Protein AF-X1FWS2-F1 (afdb_monomer_lite)

Radius of gyration: 17.82 Å; chains: 1; bounding box: 33×25×57 Å

Organism: NCBI:txid412755

Secondary structure (DSSP, 8-state):
----TTB----EEEEE-SS-EEEEEETTSEET--SSSEEEEETTEEEEEPPBS---HHHHHHHTTGGGT--HHHHHHHHHHHTTSS--SS---HHHHHHHHHHHHHHTTT-------SSS--

Foldseek 3Di:
DDDDAQWDDWDWDWDDDPFWIATDDTVVEDEPDLAPQYWYTDGHDIDGRTQGPDPDPQNVQVVCVHLVRDDVVVLVQLVCQCVVNHHDSDRRDPCNNVQSVVSVVVVVVPDRDFDPPPPDTD

Sequence (122 aa):
MYSLSGYADLNATINVGESAVTCVSVTGGSCGSITPPGVVASGFTVTGYLAEAGADIHSWLTEKGGKEDVDSAEFVELKMAYLGIVPLPFTATSSHVVGTKYYYFYSITGDHSWVDMGDGFI

pLDDT: mean 74.52, std 15.72, range [37.91, 97.19]

Structure (mmCIF, N/CA/C/O backbone):
data_AF-X1FWS2-F1
#
_entry.id   AF-X1FWS2-F1
#
loop_
_atom_site.group_PDB
_atom_site.id
_atom_site.type_symbol
_atom_site.label_atom_id
_atom_site.label_alt_id
_atom_site.label_comp_id
_atom_site.label_asym_id
_atom_site.label_entity_id
_atom_site.label_seq_id
_atom_site.pdbx_PDB_ins_code
_atom_site.Cartn_x
_atom_site.Cartn_y
_atom_site.Cartn_z
_atom_site.occupancy
_atom_site.B_iso_or_equiv
_atom_site.auth_seq_id
_atom_site.auth_comp_id
_atom_site.auth_asym_id
_atom_site.auth_atom_id
_atom_site.pdbx_PDB_model_num
ATOM 1 N N . MET A 1 1 ? 3.956 10.649 16.273 1.00 53.44 1 MET A N 1
ATOM 2 C CA . MET A 1 1 ? 4.095 10.279 14.852 1.00 53.44 1 MET A CA 1
ATOM 3 C C . MET A 1 1 ? 5.225 9.269 14.777 1.00 53.44 1 MET A C 1
ATOM 5 O O . MET A 1 1 ? 6.277 9.551 15.336 1.00 53.44 1 MET A O 1
ATOM 9 N N . TYR A 1 2 ? 4.969 8.077 14.243 1.00 53.03 2 TYR A N 1
ATOM 10 C CA . TYR A 1 2 ? 5.978 7.029 14.074 1.00 53.03 2 TYR A CA 1
ATOM 11 C C . TYR A 1 2 ? 6.258 6.915 12.580 1.00 53.03 2 TYR A C 1
ATOM 13 O O . TYR A 1 2 ? 5.311 6.750 11.817 1.00 53.03 2 TYR A O 1
ATOM 21 N N . SER A 1 3 ? 7.519 7.038 12.183 1.00 61.84 3 SER A N 1
ATOM 22 C CA . SER A 1 3 ? 7.964 6.854 10.805 1.00 61.84 3 SER A CA 1
ATOM 23 C C . SER A 1 3 ? 8.901 5.654 10.745 1.00 61.84 3 SER A C 1
ATOM 25 O O . SER A 1 3 ? 9.771 5.482 11.602 1.00 61.84 3 SER A O 1
ATOM 27 N N . LEU A 1 4 ? 8.699 4.803 9.742 1.00 69.06 4 LEU A N 1
ATOM 28 C CA . LEU A 1 4 ? 9.583 3.686 9.436 1.00 69.06 4 LEU A CA 1
ATOM 29 C C . LEU A 1 4 ? 10.347 4.043 8.162 1.00 69.06 4 LEU A C 1
ATOM 31 O O . LEU A 1 4 ? 9.740 4.376 7.149 1.00 69.06 4 LEU A O 1
ATOM 35 N N . SER A 1 5 ? 11.678 4.014 8.221 1.00 72.62 5 SER A N 1
ATOM 36 C CA . SER A 1 5 ? 12.515 4.327 7.058 1.00 72.62 5 SER A CA 1
ATOM 37 C C . SER A 1 5 ? 12.156 3.420 5.880 1.00 72.62 5 SER A C 1
ATOM 39 O O . SER A 1 5 ? 12.028 2.213 6.066 1.00 72.62 5 SER A O 1
ATOM 41 N N . GLY A 1 6 ? 12.017 4.001 4.686 1.00 67.00 6 GLY A N 1
ATOM 42 C CA . GLY A 1 6 ? 11.586 3.278 3.486 1.00 67.00 6 GLY A CA 1
ATOM 43 C C . GLY A 1 6 ? 10.072 3.095 3.359 1.00 67.00 6 GLY A C 1
ATOM 44 O O . GLY A 1 6 ? 9.640 2.477 2.398 1.00 67.00 6 GLY A O 1
ATOM 45 N N . TYR A 1 7 ? 9.255 3.649 4.265 1.00 76.69 7 TYR A N 1
ATOM 46 C CA . TYR A 1 7 ? 7.790 3.577 4.207 1.00 76.69 7 TYR A CA 1
ATOM 47 C C . TYR A 1 7 ? 7.127 4.952 4.251 1.00 76.69 7 TYR A C 1
ATOM 49 O O . TYR A 1 7 ? 7.591 5.863 4.938 1.00 76.69 7 TYR A O 1
ATOM 57 N N . ALA A 1 8 ? 6.043 5.103 3.489 1.00 78.31 8 ALA A N 1
ATOM 58 C CA . ALA A 1 8 ? 5.217 6.297 3.469 1.00 78.31 8 ALA A CA 1
ATOM 59 C C . ALA A 1 8 ? 4.409 6.399 4.766 1.00 78.31 8 ALA A C 1
ATOM 61 O O . ALA A 1 8 ? 4.015 5.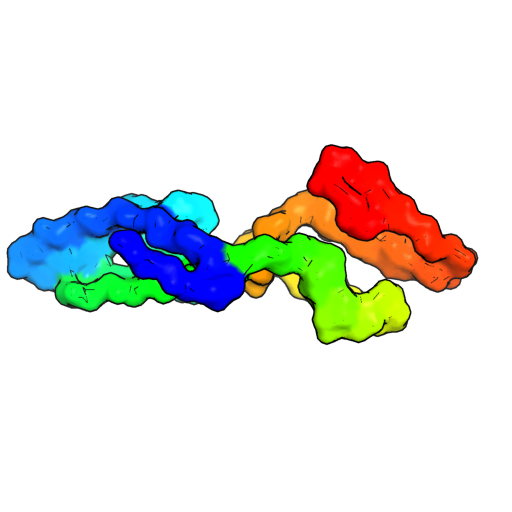391 5.359 1.00 78.31 8 ALA A O 1
ATOM 62 N N . ASP A 1 9 ? 4.122 7.630 5.185 1.00 84.38 9 ASP A N 1
ATOM 63 C CA . ASP A 1 9 ? 3.310 7.865 6.372 1.00 84.38 9 ASP A CA 1
ATOM 64 C C . ASP A 1 9 ? 1.889 7.318 6.177 1.00 84.38 9 ASP A C 1
ATOM 66 O O . ASP A 1 9 ? 1.172 7.681 5.241 1.00 84.38 9 ASP A O 1
ATOM 70 N N . LEU A 1 10 ? 1.452 6.473 7.111 1.00 86.25 10 LEU A N 1
ATOM 71 C CA . LEU A 1 10 ? 0.081 5.981 7.163 1.00 86.25 10 LEU A CA 1
ATOM 72 C C . LEU A 1 10 ? -0.767 6.900 8.044 1.00 86.25 10 LEU A C 1
ATOM 74 O O . LEU A 1 10 ? -0.703 6.847 9.273 1.00 86.25 10 LEU A O 1
ATOM 78 N N . ASN A 1 11 ? -1.604 7.714 7.405 1.00 89.94 11 ASN A N 1
ATOM 79 C CA . ASN A 1 11 ? -2.542 8.594 8.094 1.00 89.94 11 ASN A CA 1
ATOM 80 C C . ASN A 1 11 ? -3.937 7.966 8.132 1.00 89.94 11 ASN A C 1
ATOM 82 O O . ASN A 1 11 ? -4.559 7.754 7.092 1.00 89.94 11 ASN A O 1
ATOM 86 N N . ALA A 1 12 ? -4.443 7.697 9.336 1.00 93.62 12 ALA A N 1
ATOM 87 C CA . ALA A 1 12 ? -5.767 7.126 9.549 1.00 93.62 12 ALA A CA 1
ATOM 88 C C . ALA A 1 12 ? -6.514 7.831 10.684 1.00 93.62 12 ALA A C 1
ATOM 90 O O . ALA A 1 12 ? -5.919 8.241 11.682 1.00 93.62 12 ALA A O 1
ATOM 91 N N . THR A 1 13 ? -7.833 7.935 10.540 1.00 96.31 13 THR A N 1
ATOM 92 C CA . THR A 1 13 ? -8.729 8.388 11.607 1.00 96.31 13 THR A CA 1
ATOM 93 C C . THR A 1 13 ? -9.331 7.169 12.285 1.00 96.31 13 THR A C 1
ATOM 95 O O . THR A 1 13 ? -9.977 6.346 11.634 1.00 96.31 13 THR A O 1
ATOM 98 N N . ILE A 1 14 ? -9.127 7.058 13.595 1.00 96.25 14 ILE A N 1
ATOM 99 C CA . ILE A 1 14 ? -9.632 5.963 14.425 1.00 96.25 14 ILE A CA 1
ATOM 100 C C . ILE A 1 14 ? -10.653 6.533 15.406 1.00 96.25 14 ILE A C 1
ATOM 102 O O . ILE A 1 14 ? -10.417 7.576 16.014 1.00 96.25 14 ILE A O 1
ATOM 106 N N . ASN A 1 15 ? -11.770 5.836 15.582 1.00 96.62 15 ASN A N 1
ATOM 107 C CA . ASN A 1 15 ? -12.720 6.098 16.653 1.00 96.62 15 ASN A CA 1
ATOM 108 C C . ASN A 1 15 ? -12.497 5.089 17.787 1.00 96.62 15 ASN A C 1
ATOM 110 O O . ASN A 1 15 ? -12.457 3.880 17.550 1.00 96.62 15 ASN A O 1
ATOM 114 N N . VAL A 1 16 ? -12.349 5.587 19.013 1.00 95.94 16 VAL A N 1
ATOM 115 C CA . VAL A 1 16 ? -12.103 4.784 20.216 1.00 95.94 16 VAL A CA 1
ATOM 116 C C . VAL A 1 16 ? -13.391 4.740 21.030 1.00 95.94 16 VAL A C 1
ATOM 118 O O . VAL A 1 16 ? -13.789 5.739 21.622 1.00 95.94 16 VAL A O 1
ATOM 121 N N . GLY A 1 17 ? -14.052 3.586 21.033 1.00 93.62 17 GLY A N 1
ATOM 122 C CA . GLY A 1 17 ? -15.239 3.329 21.840 1.00 93.62 17 GLY A CA 1
ATOM 123 C C . GLY A 1 17 ? -14.921 2.547 23.113 1.00 93.62 17 GLY A C 1
ATOM 124 O O . GLY A 1 17 ? -13.819 2.034 23.298 1.00 93.62 17 GLY A O 1
ATOM 125 N N . GLU A 1 18 ? -15.925 2.400 23.975 1.00 93.38 18 GLU A N 1
ATOM 126 C CA . GLU A 1 18 ? -15.803 1.681 25.253 1.00 93.38 18 GLU A CA 1
ATOM 127 C C . GLU A 1 18 ? -15.522 0.180 25.091 1.00 93.38 18 GLU A C 1
ATOM 129 O O . GLU A 1 18 ? -14.987 -0.447 26.000 1.00 93.38 18 GLU A O 1
ATOM 134 N N . SER A 1 19 ? -15.889 -0.410 23.948 1.00 93.12 19 SER A N 1
ATOM 135 C CA . SER A 1 19 ? -15.751 -1.853 23.690 1.00 93.12 19 SER A CA 1
ATOM 136 C C . SER A 1 19 ? -14.793 -2.199 22.550 1.00 93.12 19 SER A C 1
ATOM 138 O O . SER A 1 19 ? -14.419 -3.363 22.418 1.00 93.12 19 SER A O 1
ATOM 140 N N . ALA A 1 20 ? -14.425 -1.228 21.709 1.00 95.00 20 ALA A N 1
ATOM 141 C CA . ALA A 1 20 ? -13.538 -1.451 20.573 1.00 95.00 20 ALA A CA 1
ATOM 142 C C . ALA A 1 20 ? -12.991 -0.142 19.988 1.00 95.00 20 ALA A C 1
ATOM 144 O O . ALA A 1 20 ? -13.595 0.925 20.117 1.00 95.00 20 ALA A O 1
ATOM 145 N N . VAL A 1 21 ? -11.888 -0.258 19.254 1.00 96.38 21 VAL A N 1
ATOM 146 C CA . VAL A 1 21 ? -11.422 0.740 18.291 1.00 96.38 21 VAL A CA 1
ATOM 147 C C . VAL A 1 21 ? -11.962 0.399 16.906 1.00 96.38 21 VAL A C 1
ATOM 149 O O . VAL A 1 21 ? -12.025 -0.764 16.511 1.00 96.38 21 VAL A O 1
ATOM 152 N N . THR A 1 22 ? -12.356 1.417 16.151 1.00 96.44 22 THR A N 1
ATOM 153 C CA . THR A 1 22 ? -12.858 1.272 14.780 1.00 96.44 22 THR A CA 1
ATOM 154 C C . THR A 1 22 ? -12.112 2.223 13.859 1.00 96.44 22 THR A C 1
ATOM 156 O O . THR A 1 22 ? -11.832 3.365 14.216 1.00 96.44 22 THR A O 1
ATOM 159 N N . CYS A 1 23 ? -11.759 1.748 12.669 1.00 96.44 23 CYS A N 1
ATOM 160 C CA . CYS A 1 23 ? -11.166 2.595 11.642 1.00 96.44 23 CYS A CA 1
ATOM 161 C C . CYS A 1 23 ? -12.277 3.375 10.928 1.00 96.44 23 CYS A C 1
ATOM 163 O O . CYS A 1 23 ? -13.256 2.777 10.484 1.00 96.44 23 CYS A O 1
ATOM 165 N N . VAL A 1 24 ? -12.128 4.697 10.839 1.00 97.19 24 VAL A N 1
ATOM 166 C CA . VAL A 1 24 ? -13.084 5.607 10.186 1.00 97.19 24 VAL A CA 1
ATOM 167 C C . VAL A 1 24 ? -12.637 5.921 8.762 1.00 97.19 24 VAL A C 1
ATOM 169 O O . VAL A 1 24 ? -13.437 5.866 7.832 1.00 97.19 24 VAL A O 1
ATOM 172 N N . SER A 1 25 ? -11.358 6.251 8.585 1.00 95.00 25 SER A N 1
ATOM 173 C CA . SER A 1 25 ? -10.778 6.558 7.278 1.00 95.00 25 SER A CA 1
ATOM 174 C C . SER A 1 25 ? -9.272 6.310 7.260 1.00 95.00 25 SER A C 1
ATOM 176 O O . SER A 1 25 ? -8.613 6.370 8.299 1.00 95.00 25 SER A O 1
ATOM 178 N N . VAL A 1 26 ? -8.731 6.056 6.068 1.00 91.94 26 VAL A N 1
ATOM 179 C CA . VAL A 1 26 ? -7.292 5.950 5.794 1.00 91.94 26 VAL A CA 1
ATOM 180 C C . VAL A 1 26 ? -6.993 6.799 4.562 1.00 91.94 26 VAL A C 1
ATOM 182 O O . VAL A 1 26 ? -7.628 6.625 3.523 1.00 91.94 26 VAL A O 1
ATOM 185 N N . THR A 1 27 ? -6.050 7.729 4.659 1.00 85.31 27 THR A N 1
ATOM 186 C CA . THR A 1 27 ? -5.643 8.566 3.525 1.00 85.31 27 THR A CA 1
ATOM 187 C C . THR A 1 27 ? -4.948 7.709 2.469 1.00 85.31 27 THR A C 1
ATOM 189 O O . THR A 1 27 ? -3.986 7.014 2.779 1.00 85.31 27 THR A O 1
ATOM 192 N N . GLY A 1 28 ? -5.437 7.756 1.225 1.00 76.81 28 GLY A N 1
ATOM 193 C CA . GLY A 1 28 ? -4.887 6.974 0.109 1.00 76.81 28 GLY A CA 1
ATOM 194 C C . GLY A 1 28 ? -5.118 5.462 0.211 1.00 76.81 28 GLY A C 1
ATOM 195 O O . GLY A 1 28 ? -4.578 4.727 -0.607 1.00 76.81 28 GLY A O 1
ATOM 196 N N . GLY A 1 29 ? -5.901 5.004 1.196 1.00 86.12 29 GLY A N 1
ATOM 197 C CA . GLY A 1 29 ? -6.026 3.599 1.573 1.00 86.12 29 GLY A CA 1
ATOM 198 C C . GLY A 1 29 ? -7.433 3.195 1.992 1.00 86.12 29 GLY A C 1
ATOM 199 O O . GLY A 1 29 ? -8.418 3.849 1.648 1.00 86.12 29 GLY A O 1
ATOM 200 N N . SER A 1 30 ? -7.555 2.099 2.743 1.00 89.12 30 SER A N 1
ATOM 201 C CA . SER A 1 30 ? -8.861 1.614 3.219 1.00 89.12 30 SER A CA 1
ATOM 202 C C . SER A 1 30 ? -8.830 0.999 4.619 1.00 89.12 30 SER A C 1
ATOM 204 O O . SER A 1 30 ? -7.886 0.310 5.011 1.00 89.12 30 SER A O 1
ATOM 206 N N . CYS A 1 31 ? -9.917 1.220 5.361 1.00 95.56 31 CYS A N 1
ATOM 207 C CA . CYS A 1 31 ? -10.214 0.498 6.595 1.00 95.56 31 CYS A CA 1
ATOM 208 C C . CYS A 1 31 ? -10.613 -0.953 6.279 1.00 95.56 31 CYS A C 1
ATOM 210 O O . CYS A 1 31 ? -11.323 -1.207 5.311 1.00 95.56 31 CYS A O 1
ATOM 212 N N . GLY A 1 32 ? -10.175 -1.906 7.100 1.00 93.31 32 GLY A N 1
ATOM 213 C CA . GLY A 1 32 ? -10.370 -3.342 6.881 1.00 93.31 32 GLY A CA 1
ATOM 214 C C . GLY A 1 32 ? -9.457 -3.951 5.812 1.00 93.31 32 GLY A C 1
ATOM 215 O O . GLY A 1 32 ? -9.609 -5.126 5.495 1.00 93.31 32 GLY A O 1
ATOM 216 N N . SER A 1 33 ? -8.513 -3.179 5.265 1.00 88.06 33 SER A N 1
ATOM 217 C CA . SER A 1 33 ? -7.577 -3.646 4.243 1.00 88.06 33 SER A CA 1
ATOM 218 C C . SER A 1 33 ? -6.251 -4.079 4.860 1.00 88.06 33 SER A C 1
ATOM 220 O O . SER A 1 33 ? -5.658 -3.338 5.645 1.00 88.06 33 SER A O 1
ATOM 222 N N . ILE A 1 34 ? -5.770 -5.252 4.448 1.00 85.94 34 ILE A N 1
ATOM 223 C CA . ILE A 1 34 ? -4.383 -5.694 4.668 1.00 85.94 34 ILE A CA 1
ATOM 224 C C . ILE A 1 34 ? -3.445 -5.248 3.538 1.00 85.94 34 ILE A C 1
ATOM 226 O O . ILE A 1 34 ? -2.232 -5.383 3.652 1.00 85.94 34 ILE A O 1
ATOM 230 N N . THR A 1 35 ? -4.006 -4.730 2.443 1.00 81.38 35 THR A N 1
ATOM 231 C CA . THR A 1 35 ? -3.262 -4.161 1.321 1.00 81.38 35 THR A CA 1
ATOM 232 C C . THR A 1 35 ? -2.834 -2.741 1.691 1.00 81.38 35 THR A C 1
ATOM 234 O O . THR A 1 35 ? -3.713 -1.927 2.003 1.00 81.38 35 THR A O 1
ATOM 237 N N . PRO A 1 36 ? -1.526 -2.428 1.672 1.00 83.56 36 PRO A N 1
ATOM 238 C CA . PRO A 1 36 ? -1.049 -1.078 1.914 1.00 83.56 36 PRO A CA 1
ATOM 239 C C . PRO A 1 36 ? -1.488 -0.065 0.840 1.00 83.56 36 PRO A C 1
ATOM 241 O O . PRO A 1 36 ? -1.532 -0.422 -0.337 1.00 83.56 36 PRO A O 1
ATOM 244 N N . PRO A 1 37 ? -1.731 1.204 1.213 1.00 84.50 37 PRO A N 1
ATOM 245 C CA . PRO A 1 37 ? -1.915 1.670 2.585 1.00 84.50 37 PRO A CA 1
ATOM 246 C C . PRO A 1 37 ? -3.254 1.161 3.155 1.00 84.50 37 PRO A C 1
ATOM 248 O O . PRO A 1 37 ? -4.322 1.335 2.565 1.00 84.50 37 PRO A O 1
ATOM 251 N N . GLY A 1 38 ? -3.213 0.528 4.326 1.00 91.06 38 GLY A N 1
ATOM 252 C CA . GLY A 1 38 ? -4.379 -0.147 4.901 1.00 91.06 38 GLY A CA 1
ATOM 253 C C . GLY A 1 38 ? -4.366 -0.156 6.422 1.00 91.06 38 GLY A C 1
ATOM 254 O O . GLY A 1 38 ? -3.307 -0.099 7.046 1.00 91.06 38 GLY A O 1
ATOM 255 N N . VAL A 1 39 ? -5.547 -0.210 7.037 1.00 95.75 39 VAL A N 1
ATOM 256 C CA . VAL A 1 39 ? -5.683 -0.341 8.495 1.00 95.75 39 VAL A CA 1
ATOM 257 C C . VAL A 1 39 ? -6.736 -1.382 8.827 1.00 95.75 39 VAL A C 1
ATOM 259 O O . VAL A 1 39 ? -7.881 -1.259 8.401 1.00 95.75 39 VAL A O 1
ATOM 262 N N . VAL A 1 40 ? -6.389 -2.350 9.671 1.00 96.56 40 VAL A N 1
ATOM 263 C CA . VAL A 1 40 ? -7.342 -3.288 10.278 1.00 96.56 40 VAL A CA 1
ATOM 264 C C . VAL A 1 40 ? -7.483 -2.959 11.762 1.00 96.56 40 VAL A C 1
ATOM 266 O O . VAL A 1 40 ? -6.493 -2.830 12.478 1.00 96.56 40 VAL A O 1
ATOM 269 N N . ALA A 1 41 ? -8.725 -2.823 12.223 1.00 95.88 41 ALA A N 1
ATOM 270 C CA . ALA A 1 41 ? -9.058 -2.607 13.626 1.00 95.88 41 ALA A CA 1
ATOM 271 C C . ALA A 1 41 ? -9.860 -3.807 14.147 1.00 95.88 41 ALA A C 1
ATOM 273 O O . ALA A 1 41 ? -10.848 -4.203 13.527 1.00 95.88 41 ALA A O 1
ATOM 274 N N . SER A 1 42 ? -9.430 -4.395 15.264 1.00 94.00 42 SER A N 1
ATOM 275 C CA . SER A 1 42 ? -10.098 -5.539 15.896 1.00 94.00 42 SER A CA 1
ATOM 276 C C . SER A 1 42 ? -9.954 -5.466 17.413 1.00 94.00 42 SER A C 1
ATOM 278 O O . SER A 1 42 ? -8.841 -5.365 17.935 1.00 94.00 42 SER A O 1
ATOM 280 N N . GLY A 1 43 ? -11.078 -5.491 18.137 1.00 93.31 43 GLY A N 1
ATOM 281 C CA . GLY A 1 43 ? -11.087 -5.255 19.582 1.00 93.31 43 GLY A CA 1
ATOM 282 C C . GLY A 1 43 ? -10.484 -3.888 19.902 1.00 93.31 43 GLY A C 1
ATOM 283 O O . GLY A 1 43 ? -10.968 -2.884 19.399 1.00 93.31 43 GLY A O 1
ATOM 284 N N . PHE A 1 44 ? -9.408 -3.849 20.690 1.00 96.38 44 PHE A N 1
ATOM 285 C CA . PHE A 1 44 ? -8.641 -2.628 20.995 1.00 96.38 44 PHE A CA 1
ATOM 286 C C . PHE A 1 44 ? -7.304 -2.539 20.241 1.00 96.38 44 PHE A C 1
ATOM 288 O O . PHE A 1 44 ? -6.447 -1.724 20.578 1.00 96.38 44 PHE A O 1
ATOM 295 N N . THR A 1 45 ? -7.104 -3.382 19.229 1.00 95.56 45 THR A N 1
ATOM 296 C CA . THR A 1 45 ? -5.877 -3.430 18.433 1.00 95.56 45 THR A CA 1
ATOM 297 C C . THR A 1 45 ? -6.085 -2.739 17.090 1.00 95.56 45 THR A C 1
ATOM 299 O O . THR A 1 45 ? -7.071 -2.989 16.396 1.00 95.56 45 THR A O 1
ATOM 302 N N . VAL A 1 46 ? -5.125 -1.892 16.713 1.00 94.94 46 VAL A N 1
ATOM 303 C CA . VAL A 1 46 ? -5.024 -1.278 15.384 1.00 94.94 46 VAL A CA 1
ATOM 304 C C . VAL A 1 46 ? -3.750 -1.789 14.721 1.00 94.94 46 VAL A C 1
ATOM 306 O O . VAL A 1 46 ? -2.660 -1.622 15.265 1.00 94.94 46 VAL A O 1
ATOM 309 N N . THR A 1 47 ? -3.884 -2.394 13.546 1.00 95.19 47 THR A N 1
ATOM 310 C CA . THR A 1 47 ? -2.764 -2.835 12.711 1.00 95.19 47 THR A CA 1
ATOM 311 C C . THR A 1 47 ? -2.727 -1.977 11.454 1.00 95.19 47 THR A C 1
ATOM 313 O O . THR A 1 47 ? -3.685 -1.967 10.683 1.00 95.19 47 THR A O 1
ATOM 316 N N . GLY A 1 48 ? -1.631 -1.240 11.269 1.00 92.69 48 GLY A N 1
ATOM 317 C CA . GLY A 1 48 ? -1.375 -0.442 10.074 1.00 92.69 48 GLY A CA 1
ATOM 318 C C . GLY A 1 48 ? -0.469 -1.179 9.091 1.00 92.69 48 GLY A C 1
ATOM 319 O O . GLY A 1 48 ? 0.550 -1.737 9.490 1.00 92.69 48 GLY A O 1
ATOM 320 N N . TYR A 1 49 ? -0.836 -1.148 7.816 1.00 89.88 49 TYR A N 1
ATOM 321 C CA . TYR A 1 49 ? -0.090 -1.700 6.691 1.00 89.88 49 TYR A CA 1
ATOM 322 C C . TYR A 1 49 ? 0.453 -0.523 5.879 1.00 89.88 49 TYR A C 1
ATOM 324 O O . TYR A 1 49 ? -0.310 0.163 5.194 1.00 89.88 49 TYR A O 1
ATOM 332 N N . LEU A 1 50 ? 1.749 -0.236 6.029 1.00 84.31 50 LEU A N 1
ATOM 333 C CA . LEU A 1 50 ? 2.402 0.904 5.387 1.00 84.31 50 LEU A CA 1
ATOM 334 C C . LEU A 1 50 ? 2.790 0.557 3.950 1.00 84.31 50 LEU A C 1
ATOM 336 O O . LEU A 1 50 ? 3.268 -0.544 3.685 1.00 84.31 50 LEU A O 1
ATOM 340 N N . ALA A 1 51 ? 2.586 1.503 3.035 1.00 75.88 51 ALA A N 1
ATOM 341 C CA . ALA A 1 51 ? 3.169 1.428 1.700 1.00 75.88 51 ALA A CA 1
ATOM 342 C C . ALA A 1 51 ? 4.636 1.857 1.782 1.00 75.88 51 ALA A C 1
ATOM 344 O O . ALA A 1 51 ? 4.975 2.695 2.620 1.00 75.88 51 ALA A O 1
ATOM 345 N N . GLU A 1 52 ? 5.507 1.302 0.947 1.00 73.75 52 GLU A N 1
ATOM 346 C CA . GLU A 1 52 ? 6.888 1.782 0.864 1.00 73.75 52 GLU A CA 1
ATOM 347 C C . GLU A 1 52 ? 6.916 3.249 0.395 1.00 73.75 52 GLU A C 1
ATOM 349 O O . GLU A 1 52 ? 6.070 3.700 -0.377 1.00 73.75 52 GLU A O 1
ATOM 354 N N . ALA A 1 53 ? 7.839 4.041 0.938 1.00 62.00 53 ALA A N 1
ATOM 355 C CA . ALA A 1 53 ? 8.009 5.437 0.570 1.00 62.00 53 ALA A CA 1
ATOM 356 C C . ALA A 1 53 ? 8.883 5.508 -0.671 1.00 62.00 53 ALA A C 1
ATOM 358 O O . ALA A 1 53 ? 10.084 5.266 -0.594 1.00 62.00 53 ALA A O 1
ATOM 359 N N . GLY A 1 54 ? 8.292 5.947 -1.779 1.00 54.62 54 GLY A N 1
ATOM 360 C CA . GLY A 1 54 ? 9.059 6.517 -2.879 1.00 54.62 54 GLY A CA 1
ATOM 361 C C . GLY A 1 54 ? 9.945 5.535 -3.639 1.00 54.62 54 GLY A C 1
ATOM 362 O O . GLY A 1 54 ? 10.928 5.982 -4.221 1.00 54.62 54 GLY A O 1
ATOM 363 N N . ALA A 1 55 ? 9.603 4.247 -3.704 1.00 57.84 55 ALA A N 1
ATOM 364 C CA . ALA A 1 55 ? 10.076 3.469 -4.841 1.00 57.84 55 ALA A CA 1
ATOM 365 C C . ALA A 1 55 ? 9.291 3.970 -6.051 1.00 57.84 55 ALA A C 1
ATOM 367 O O . ALA A 1 55 ? 8.141 3.596 -6.233 1.00 57.84 55 ALA A O 1
ATOM 368 N N . ASP A 1 56 ? 9.851 4.881 -6.841 1.00 66.81 56 ASP A N 1
ATOM 369 C CA . ASP A 1 56 ? 9.264 5.168 -8.144 1.00 66.81 56 ASP A CA 1
ATOM 370 C C . ASP A 1 56 ? 9.287 3.899 -9.012 1.00 66.81 56 ASP A C 1
ATOM 372 O O . ASP A 1 56 ? 9.984 2.915 -8.731 1.00 66.81 56 ASP A O 1
ATOM 376 N N . ILE A 1 57 ? 8.492 3.902 -10.081 1.00 71.25 57 ILE A N 1
ATOM 377 C CA . ILE A 1 57 ? 8.457 2.780 -11.021 1.00 71.25 57 ILE A CA 1
ATOM 378 C C . ILE A 1 57 ? 9.860 2.417 -11.528 1.00 71.25 57 ILE A C 1
ATOM 380 O O . ILE A 1 57 ? 10.135 1.247 -11.772 1.00 71.25 57 ILE A O 1
ATOM 384 N N . HIS A 1 58 ? 10.765 3.391 -11.636 1.00 68.81 58 HIS A N 1
ATOM 385 C CA . HIS A 1 58 ? 12.134 3.175 -12.082 1.00 68.81 58 HIS A CA 1
ATOM 386 C C . HIS A 1 58 ? 12.951 2.356 -11.070 1.00 68.81 58 HIS A C 1
ATOM 388 O O . HIS A 1 58 ? 13.633 1.403 -11.450 1.00 68.81 58 HIS A O 1
ATOM 394 N N . SER A 1 59 ? 12.845 2.677 -9.784 1.00 69.38 59 SER A N 1
ATOM 395 C CA . SER A 1 59 ? 13.499 1.968 -8.682 1.00 69.38 59 SER A CA 1
ATOM 396 C C . SER A 1 59 ? 12.968 0.540 -8.584 1.00 69.38 59 SER A C 1
ATOM 398 O O . SER A 1 59 ? 13.753 -0.405 -8.535 1.00 69.38 59 SER A O 1
ATOM 400 N N . TRP A 1 60 ? 11.647 0.368 -8.695 1.00 76.56 60 TRP A N 1
ATOM 401 C CA . TRP A 1 60 ? 11.013 -0.952 -8.712 1.00 76.56 60 TRP A CA 1
ATOM 402 C C . TRP A 1 60 ? 11.423 -1.798 -9.927 1.00 76.56 60 TRP A C 1
ATOM 404 O O . TRP A 1 60 ? 11.753 -2.971 -9.775 1.00 76.56 60 TRP A O 1
ATOM 414 N N . LEU A 1 61 ? 11.470 -1.217 -11.133 1.00 71.81 61 LEU A N 1
ATOM 415 C CA . LEU A 1 61 ? 11.942 -1.923 -12.331 1.00 71.81 61 LEU A CA 1
ATOM 416 C C . LEU A 1 61 ? 13.432 -2.275 -12.229 1.00 71.81 61 LEU A C 1
ATOM 418 O O . LEU A 1 61 ? 13.839 -3.353 -12.653 1.00 71.81 61 LEU A O 1
ATOM 422 N N . THR A 1 62 ? 14.253 -1.392 -11.655 1.00 69.75 62 THR A N 1
ATOM 423 C CA . THR A 1 62 ? 15.697 -1.620 -11.476 1.00 69.75 62 THR A CA 1
ATOM 424 C C . THR A 1 62 ? 15.969 -2.807 -10.554 1.00 69.75 62 THR A C 1
ATOM 426 O O . THR A 1 62 ? 16.827 -3.636 -10.856 1.00 69.75 62 THR A O 1
ATOM 429 N N . GLU A 1 63 ? 15.209 -2.946 -9.468 1.00 72.00 63 GLU A N 1
ATOM 430 C CA . GLU A 1 63 ? 15.304 -4.098 -8.561 1.00 72.00 63 GLU A CA 1
ATOM 431 C C . GLU A 1 63 ? 14.915 -5.425 -9.227 1.00 72.00 63 GLU A C 1
ATOM 433 O O . GLU A 1 63 ? 15.417 -6.482 -8.843 1.00 72.00 63 GLU A O 1
ATOM 438 N N . LYS A 1 64 ? 14.074 -5.377 -10.263 1.00 73.12 64 LYS A N 1
ATOM 439 C CA . LYS A 1 64 ? 13.643 -6.543 -11.050 1.00 73.12 64 LYS A CA 1
ATOM 440 C C . LYS A 1 64 ? 14.642 -6.958 -12.141 1.00 73.12 64 LYS A C 1
ATOM 442 O O . LYS A 1 64 ? 14.307 -7.778 -12.984 1.00 73.12 64 LYS A O 1
ATOM 447 N N . GLY A 1 65 ? 15.864 -6.418 -12.119 1.00 66.19 65 GLY A N 1
ATOM 448 C CA . GLY A 1 65 ? 16.895 -6.644 -13.145 1.00 66.19 65 GLY A CA 1
ATOM 449 C C . GLY A 1 65 ? 16.993 -5.506 -14.165 1.00 66.19 65 GLY A C 1
ATOM 450 O O . GLY A 1 65 ? 17.879 -5.477 -15.019 1.00 66.19 65 GLY A O 1
ATOM 451 N N . GLY A 1 66 ? 16.139 -4.490 -14.031 1.00 60.47 66 GLY A N 1
ATOM 452 C CA . GLY A 1 66 ? 16.128 -3.342 -14.918 1.00 60.47 66 GLY A CA 1
ATOM 453 C C . GLY A 1 66 ? 15.651 -3.702 -16.319 1.00 60.47 66 GLY A C 1
ATOM 454 O O . GLY A 1 66 ? 15.075 -4.751 -16.582 1.00 60.47 66 GLY A O 1
ATOM 455 N N . LYS A 1 67 ? 15.894 -2.778 -17.242 1.00 57.47 67 LYS A N 1
ATOM 456 C CA . LYS A 1 67 ? 15.271 -2.726 -18.568 1.00 57.47 67 LYS A CA 1
ATOM 457 C C . LYS A 1 67 ? 15.401 -3.989 -19.438 1.00 57.47 67 LYS A C 1
ATOM 459 O O . LYS A 1 67 ? 14.599 -4.173 -20.346 1.00 57.47 67 LYS A O 1
ATOM 464 N N . GLU A 1 68 ? 16.415 -4.815 -19.195 1.00 60.38 68 GLU A N 1
ATOM 465 C CA . GLU A 1 68 ? 16.696 -6.028 -19.977 1.00 60.38 68 GLU A CA 1
ATOM 466 C C . GLU A 1 68 ? 15.917 -7.254 -19.471 1.00 60.38 68 GLU A C 1
ATOM 468 O O . GLU A 1 68 ? 15.716 -8.197 -20.231 1.00 60.38 68 GLU A O 1
ATOM 473 N N . ASP A 1 69 ? 15.443 -7.214 -18.222 1.00 62.09 69 ASP A N 1
ATOM 474 C CA . ASP A 1 69 ? 14.823 -8.351 -17.532 1.00 62.09 69 ASP A CA 1
ATOM 475 C C . ASP A 1 69 ? 13.316 -8.146 -17.271 1.00 62.09 69 ASP A C 1
ATOM 477 O O . ASP A 1 69 ? 12.649 -9.040 -16.759 1.00 62.09 69 ASP A O 1
ATOM 481 N N . VAL A 1 70 ? 12.757 -6.986 -17.650 1.00 63.50 70 VAL A N 1
ATOM 482 C CA . VAL A 1 70 ? 11.314 -6.702 -17.543 1.00 63.50 70 VAL A CA 1
ATOM 483 C C . VAL A 1 70 ? 10.550 -7.553 -18.550 1.00 63.50 70 VAL A C 1
ATOM 485 O O . VAL A 1 70 ? 10.614 -7.308 -19.761 1.00 63.50 70 VAL A O 1
ATOM 488 N N . ASP A 1 71 ? 9.772 -8.512 -18.052 1.00 67.38 71 ASP A N 1
ATOM 489 C CA . ASP A 1 71 ? 8.978 -9.400 -18.887 1.00 67.38 71 ASP A CA 1
ATOM 490 C C . ASP A 1 71 ? 7.460 -9.186 -18.709 1.00 67.38 71 ASP A C 1
ATOM 492 O O . ASP A 1 71 ? 6.967 -8.170 -18.202 1.00 67.38 71 ASP A O 1
ATOM 496 N N . SER A 1 72 ? 6.669 -10.119 -19.244 1.00 68.88 72 SER A N 1
ATOM 497 C CA . SER A 1 72 ? 5.210 -10.069 -19.146 1.00 68.88 72 SER A CA 1
ATOM 498 C C . SER A 1 72 ? 4.676 -10.085 -17.705 1.00 68.88 72 SER A C 1
ATOM 500 O O . SER A 1 72 ? 3.565 -9.602 -17.478 1.00 68.88 72 SER A O 1
ATOM 502 N N . ALA A 1 73 ? 5.428 -10.627 -16.747 1.00 74.62 73 ALA A N 1
ATOM 503 C CA . ALA A 1 73 ? 5.062 -10.765 -15.347 1.00 74.62 73 ALA A CA 1
ATOM 504 C C . ALA A 1 73 ? 5.043 -9.408 -14.642 1.00 74.62 73 ALA A C 1
ATOM 506 O O . ALA A 1 73 ? 4.010 -9.068 -14.064 1.00 74.62 73 ALA A O 1
ATOM 507 N N . GLU A 1 74 ? 6.091 -8.591 -14.767 1.00 75.88 74 GLU A N 1
ATOM 508 C CA . GLU A 1 74 ? 6.136 -7.230 -14.205 1.00 75.88 74 GLU A CA 1
ATOM 509 C C . GLU A 1 74 ? 5.029 -6.364 -14.813 1.00 75.88 74 GLU A C 1
ATOM 511 O O . GLU A 1 74 ? 4.348 -5.611 -14.118 1.00 75.88 74 GLU A O 1
ATOM 516 N N . PHE A 1 75 ? 4.770 -6.518 -16.113 1.00 75.94 75 PHE A N 1
ATOM 517 C CA . PHE A 1 75 ? 3.669 -5.817 -16.769 1.00 75.94 75 PHE A CA 1
ATOM 518 C C . PHE A 1 75 ? 2.286 -6.238 -16.240 1.00 75.94 75 PHE A C 1
ATOM 520 O O . PHE A 1 75 ? 1.384 -5.403 -16.103 1.00 75.94 75 PHE A O 1
ATOM 527 N N . VAL A 1 76 ? 2.087 -7.527 -15.952 1.00 79.94 76 VAL A N 1
ATOM 528 C CA . VAL A 1 76 ? 0.859 -8.024 -15.318 1.00 79.94 76 VAL A CA 1
ATOM 529 C C . VAL A 1 76 ? 0.765 -7.531 -13.875 1.00 79.94 76 VAL A C 1
ATOM 531 O O . VAL A 1 76 ? -0.303 -7.070 -13.481 1.00 79.94 76 VAL A O 1
ATOM 534 N N . GLU A 1 77 ? 1.858 -7.550 -13.115 1.00 81.62 77 GLU A N 1
ATOM 535 C CA . GLU A 1 77 ? 1.929 -7.055 -11.736 1.00 81.62 77 GLU A CA 1
ATOM 536 C C . GLU A 1 77 ? 1.536 -5.570 -11.669 1.00 81.62 77 GLU A C 1
ATOM 538 O O . GLU A 1 77 ? 0.634 -5.195 -10.919 1.00 81.62 77 GLU A O 1
ATOM 543 N N . LEU A 1 78 ? 2.086 -4.751 -12.568 1.00 80.81 78 LEU A N 1
ATOM 544 C CA . LEU A 1 78 ? 1.766 -3.331 -12.709 1.00 80.81 78 LEU A CA 1
ATOM 545 C C . LEU A 1 78 ? 0.292 -3.081 -13.074 1.00 80.81 78 LEU A C 1
ATOM 547 O O . LEU A 1 78 ? -0.337 -2.160 -12.552 1.00 80.81 78 LEU A O 1
ATOM 551 N N . LYS A 1 79 ? -0.301 -3.915 -13.941 1.00 81.88 79 LYS A N 1
ATOM 552 C CA . LYS A 1 79 ? -1.740 -3.853 -14.264 1.00 81.88 79 LYS A CA 1
ATOM 553 C C . LYS A 1 79 ? -2.618 -4.225 -13.081 1.00 81.88 79 LYS A C 1
ATOM 555 O O . LYS A 1 79 ? -3.631 -3.571 -12.846 1.00 81.88 79 LYS A O 1
ATOM 560 N N . MET A 1 80 ? -2.261 -5.287 -12.369 1.00 79.62 80 MET A N 1
ATOM 561 C CA . MET A 1 80 ? -3.000 -5.732 -11.192 1.00 79.62 80 MET A CA 1
ATOM 562 C C . MET A 1 80 ? -2.917 -4.672 -10.092 1.00 79.62 80 MET A C 1
ATOM 564 O O . MET A 1 80 ? -3.918 -4.410 -9.431 1.00 79.62 80 MET A O 1
ATOM 568 N N . ALA A 1 81 ? -1.779 -3.992 -9.964 1.00 78.38 81 ALA A N 1
ATOM 569 C CA . ALA A 1 81 ? -1.617 -2.859 -9.067 1.00 78.38 81 ALA A CA 1
ATOM 570 C C . ALA A 1 81 ? -2.417 -1.625 -9.488 1.00 78.38 81 ALA A C 1
ATOM 572 O O . ALA A 1 81 ? -3.079 -1.017 -8.652 1.00 78.38 81 ALA A O 1
ATOM 573 N N . TYR A 1 82 ? -2.457 -1.301 -10.784 1.00 77.88 82 TYR A N 1
ATOM 574 C CA . TYR A 1 82 ? -3.318 -0.234 -11.311 1.00 77.88 82 TYR A CA 1
ATOM 575 C C . TYR A 1 82 ? -4.809 -0.499 -11.034 1.00 77.88 82 TYR A C 1
ATOM 577 O O . TYR A 1 82 ? -5.569 0.424 -10.755 1.00 77.88 82 TYR A O 1
ATOM 585 N N . LEU A 1 83 ? -5.228 -1.767 -11.063 1.00 81.62 83 LEU A N 1
ATOM 586 C CA . LEU A 1 83 ? -6.588 -2.190 -10.714 1.00 81.62 83 LEU A CA 1
ATOM 587 C C . LEU A 1 83 ? -6.828 -2.303 -9.195 1.00 81.62 83 LEU A C 1
ATOM 589 O O . LEU A 1 83 ? -7.931 -2.666 -8.787 1.00 81.62 83 LEU A O 1
ATOM 593 N N . GLY A 1 84 ? -5.822 -2.019 -8.360 1.00 69.88 84 GLY A N 1
ATOM 594 C CA . GLY A 1 84 ? -5.907 -2.108 -6.899 1.00 69.88 84 GLY A CA 1
ATOM 595 C C . GLY A 1 84 ? -5.948 -3.539 -6.350 1.00 69.88 84 GLY A C 1
ATOM 596 O O . GLY A 1 84 ? -6.370 -3.749 -5.216 1.00 69.88 84 GLY 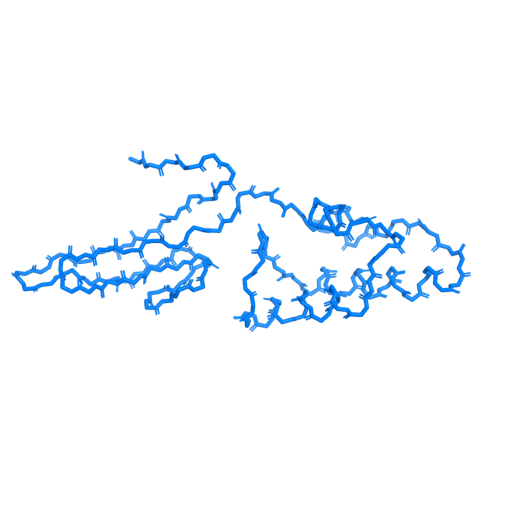A O 1
ATOM 597 N N . ILE A 1 85 ? -5.546 -4.530 -7.149 1.00 74.25 85 ILE A N 1
ATOM 598 C CA . ILE A 1 85 ? -5.577 -5.955 -6.787 1.00 74.25 85 ILE A CA 1
ATOM 599 C C . ILE A 1 85 ? -4.299 -6.360 -6.043 1.00 74.25 85 ILE A C 1
ATOM 601 O O . ILE A 1 85 ? -4.366 -7.129 -5.085 1.00 74.25 85 ILE A O 1
ATOM 605 N N . VAL A 1 86 ? -3.142 -5.852 -6.477 1.00 72.62 86 VAL A N 1
ATOM 606 C CA . VAL A 1 86 ? -1.826 -6.148 -5.887 1.00 72.62 86 VAL A CA 1
ATOM 607 C C . VAL A 1 86 ? -1.196 -4.849 -5.378 1.00 72.62 86 VAL A C 1
ATOM 609 O O . VAL A 1 86 ? -1.182 -3.868 -6.117 1.00 72.62 86 VAL A O 1
ATOM 612 N N . PRO A 1 87 ? -0.677 -4.795 -4.143 1.00 70.88 87 PRO A N 1
ATOM 613 C CA . PRO A 1 87 ? 0.059 -3.625 -3.683 1.00 70.88 87 PRO A CA 1
ATOM 614 C C . PRO A 1 87 ? 1.432 -3.544 -4.355 1.00 70.88 87 PRO A C 1
ATOM 616 O O . PRO A 1 87 ? 2.161 -4.532 -4.398 1.00 70.88 87 PRO A O 1
ATOM 619 N N . LEU A 1 88 ? 1.795 -2.349 -4.818 1.00 73.75 88 LEU A N 1
ATOM 620 C CA . LEU A 1 88 ? 3.153 -1.992 -5.229 1.00 73.75 88 LEU A CA 1
ATOM 621 C C . LEU A 1 88 ? 3.708 -0.907 -4.302 1.00 73.75 88 LEU A C 1
ATOM 623 O O . LEU A 1 88 ? 2.932 -0.220 -3.631 1.00 73.75 88 LEU A O 1
ATOM 627 N N . PRO A 1 89 ? 5.038 -0.716 -4.275 1.00 67.06 89 PRO A N 1
ATOM 628 C CA . PRO A 1 89 ? 5.662 0.313 -3.449 1.00 67.06 89 PRO A CA 1
ATOM 629 C C . PRO A 1 89 ? 5.455 1.744 -3.997 1.00 67.06 89 PRO A C 1
ATOM 631 O O . PRO A 1 89 ? 5.924 2.715 -3.410 1.00 67.06 89 PRO A O 1
ATOM 634 N N . PHE A 1 90 ? 4.695 1.885 -5.091 1.00 70.75 90 PHE A N 1
ATOM 635 C CA . PHE A 1 90 ? 4.169 3.137 -5.633 1.00 70.75 90 PHE A CA 1
ATOM 636 C C . PHE A 1 90 ? 2.723 2.981 -6.096 1.00 70.75 90 PHE A C 1
ATOM 638 O O . PHE A 1 90 ? 2.244 1.889 -6.407 1.00 70.75 90 P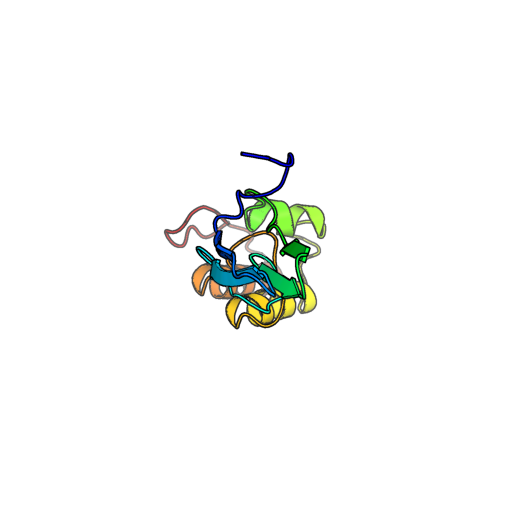HE A O 1
ATOM 645 N N . THR A 1 91 ? 2.040 4.117 -6.232 1.00 74.44 91 THR A N 1
ATOM 646 C CA . THR A 1 91 ? 0.741 4.182 -6.900 1.00 74.44 91 THR A CA 1
ATOM 647 C C . THR A 1 91 ? 0.910 3.897 -8.391 1.00 74.44 91 THR A C 1
ATOM 649 O O . THR A 1 91 ? 1.417 4.726 -9.148 1.00 74.44 91 THR A O 1
ATOM 652 N N . ALA A 1 92 ? 0.459 2.728 -8.837 1.00 76.00 92 ALA A N 1
ATOM 653 C CA . ALA A 1 92 ? 0.392 2.408 -10.256 1.00 76.00 92 ALA A CA 1
ATOM 654 C C . ALA A 1 92 ? -0.645 3.303 -10.963 1.00 76.00 92 ALA A C 1
ATOM 656 O O . ALA A 1 92 ? -1.786 3.431 -10.522 1.00 76.00 92 ALA A O 1
ATOM 657 N N . THR A 1 93 ? -0.259 3.913 -12.081 1.00 76.75 93 THR A N 1
ATOM 658 C CA . THR A 1 93 ? -1.106 4.799 -12.887 1.00 76.75 93 THR A CA 1
ATOM 659 C C . THR A 1 93 ? -1.318 4.195 -14.273 1.00 76.75 93 THR A C 1
ATOM 661 O O . THR A 1 93 ? -0.645 3.244 -14.679 1.00 76.75 93 THR A O 1
ATOM 664 N N . SER A 1 94 ? -2.235 4.768 -15.052 1.00 68.12 94 SER A N 1
ATOM 665 C CA . SER A 1 94 ? -2.369 4.399 -16.463 1.00 68.12 94 SER A CA 1
ATOM 666 C C . SER A 1 94 ? -1.102 4.714 -17.268 1.00 68.12 94 SER A C 1
ATOM 668 O O . SER A 1 94 ? -0.783 3.963 -18.186 1.00 68.12 94 SER A O 1
ATOM 670 N N . SER A 1 95 ? -0.366 5.779 -16.923 1.00 65.81 95 SER A N 1
ATOM 671 C CA . SER A 1 95 ? 0.908 6.139 -17.562 1.00 65.81 95 SER A CA 1
ATOM 672 C C . SER A 1 95 ? 2.004 5.115 -17.270 1.00 65.81 95 SER A C 1
ATOM 674 O O . SER A 1 95 ? 2.692 4.709 -18.201 1.00 65.81 95 SER A O 1
ATOM 676 N N . HIS A 1 96 ? 2.082 4.583 -16.047 1.00 74.00 96 HIS A N 1
ATOM 677 C CA . HIS A 1 96 ? 2.951 3.450 -15.714 1.00 74.00 96 HIS A CA 1
ATOM 678 C C . HIS A 1 96 ? 2.657 2.234 -16.609 1.00 74.00 96 HIS A C 1
ATOM 680 O O . HIS A 1 96 ? 3.549 1.710 -17.273 1.00 74.00 96 HIS A O 1
ATOM 686 N N . VAL A 1 97 ? 1.387 1.821 -16.708 1.00 75.56 97 VAL A N 1
ATOM 687 C CA . VAL A 1 97 ? 0.984 0.660 -17.525 1.00 75.56 97 VAL A CA 1
ATOM 688 C C . VAL A 1 97 ? 1.288 0.869 -19.008 1.00 75.56 97 VAL A C 1
ATOM 690 O O . VAL A 1 97 ? 1.792 -0.037 -19.675 1.00 75.56 97 VAL A O 1
ATOM 693 N N . VAL A 1 98 ? 0.978 2.046 -19.550 1.00 72.88 98 VAL A N 1
ATOM 694 C CA . VAL A 1 98 ? 1.226 2.354 -20.963 1.00 72.88 98 VAL A CA 1
ATOM 695 C C . VAL A 1 98 ? 2.725 2.481 -21.241 1.00 72.88 98 VAL A C 1
ATOM 697 O O . VAL A 1 98 ? 3.179 1.926 -22.238 1.00 72.88 98 VAL A O 1
ATOM 700 N N . GLY A 1 99 ? 3.493 3.121 -20.358 1.00 70.88 99 GLY A N 1
ATOM 701 C CA . GLY A 1 99 ? 4.940 3.297 -20.477 1.00 70.88 99 GLY A CA 1
ATOM 702 C C . GLY A 1 99 ? 5.699 1.973 -20.470 1.00 70.88 99 GLY A C 1
ATOM 703 O O . GLY A 1 99 ? 6.438 1.692 -21.412 1.00 70.88 99 GLY A O 1
ATOM 704 N N . THR A 1 100 ? 5.435 1.095 -19.496 1.00 69.62 100 THR A N 1
ATOM 705 C CA . THR A 1 100 ? 6.051 -0.244 -19.442 1.00 69.62 100 THR A CA 1
ATOM 706 C C . THR A 1 100 ? 5.650 -1.104 -20.643 1.00 69.62 100 THR A C 1
ATOM 708 O O . THR A 1 100 ? 6.486 -1.817 -21.195 1.00 69.62 100 THR A O 1
ATOM 711 N N . LYS A 1 101 ? 4.397 -0.998 -21.121 1.00 69.50 101 LYS A N 1
ATOM 712 C CA . LYS A 1 101 ? 3.962 -1.664 -22.361 1.00 69.50 101 LYS A CA 1
ATOM 713 C C . LYS A 1 101 ? 4.759 -1.158 -23.561 1.00 69.50 101 LYS A C 1
ATOM 715 O O . LYS A 1 101 ? 5.273 -1.965 -24.327 1.00 69.50 101 LYS A O 1
ATOM 720 N N . TYR A 1 102 ? 4.835 0.158 -23.744 1.0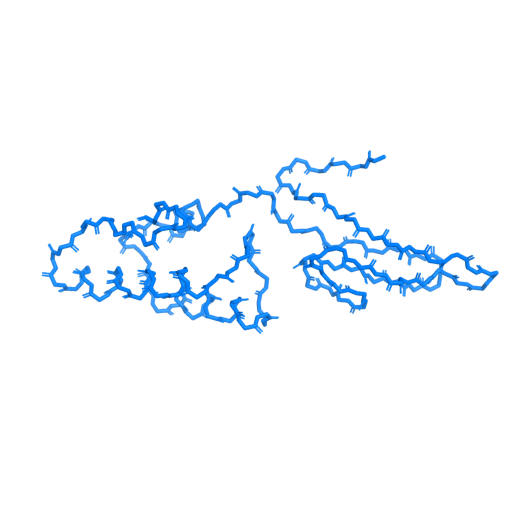0 67.19 102 TYR A N 1
ATOM 721 C CA . TYR A 1 102 ? 5.580 0.765 -24.846 1.00 67.19 102 TYR A CA 1
ATOM 722 C C . TYR A 1 102 ? 7.050 0.341 -24.815 1.00 67.19 102 TYR A C 1
ATOM 724 O O . TYR A 1 102 ? 7.565 -0.076 -25.847 1.00 67.19 102 TYR A O 1
ATOM 732 N N . TYR A 1 103 ? 7.677 0.338 -23.637 1.00 62.62 103 TYR A N 1
ATOM 733 C CA . TYR A 1 103 ? 9.050 -0.127 -23.459 1.00 62.62 103 TYR A CA 1
ATOM 734 C C . TYR A 1 103 ? 9.230 -1.592 -23.885 1.00 62.62 103 TYR A C 1
ATOM 736 O O . TYR A 1 103 ? 10.089 -1.892 -24.711 1.00 62.62 103 TYR A O 1
ATOM 744 N N . TYR A 1 104 ? 8.362 -2.487 -23.399 1.00 61.31 104 TYR A N 1
ATOM 745 C CA . TYR A 1 104 ? 8.386 -3.909 -23.754 1.00 61.31 104 TYR A CA 1
ATOM 746 C C . TYR A 1 104 ? 8.205 -4.150 -25.260 1.00 61.31 104 TYR A C 1
ATOM 748 O O . TYR A 1 104 ? 8.825 -5.043 -25.820 1.00 61.31 104 TYR A O 1
ATOM 756 N N . PHE A 1 105 ? 7.369 -3.368 -25.949 1.00 61.72 105 PHE A N 1
ATOM 757 C CA . PHE A 1 105 ? 7.199 -3.520 -27.399 1.00 61.72 105 PHE A CA 1
ATOM 758 C C . PHE A 1 105 ? 8.376 -2.956 -28.204 1.00 61.72 105 PHE A C 1
ATOM 760 O O . PHE A 1 105 ? 8.711 -3.523 -29.244 1.00 61.72 105 PHE A O 1
ATOM 767 N N . TYR A 1 106 ? 9.009 -1.874 -27.743 1.00 59.53 106 TYR A N 1
ATOM 768 C CA . TYR A 1 106 ? 10.120 -1.243 -28.458 1.00 59.53 106 TYR A CA 1
ATOM 769 C C . TYR A 1 106 ? 11.472 -1.932 -28.233 1.00 59.53 106 TYR A C 1
ATOM 771 O O . TYR A 1 106 ? 12.267 -1.989 -29.177 1.00 59.53 106 TYR A O 1
ATOM 779 N N . SER A 1 107 ? 11.692 -2.567 -27.074 1.00 53.53 107 SER A N 1
ATOM 780 C CA . SER A 1 107 ? 12.873 -3.413 -26.826 1.00 53.53 107 SER A CA 1
ATOM 781 C C . SER A 1 107 ? 12.961 -4.591 -27.807 1.00 53.53 107 SER A C 1
ATOM 783 O O . SER A 1 107 ? 14.048 -4.958 -28.244 1.00 53.53 107 SER A O 1
ATOM 785 N N . ILE A 1 108 ? 11.817 -5.111 -28.265 1.00 52.59 108 ILE A N 1
ATOM 786 C CA . ILE A 1 108 ? 11.741 -6.161 -29.297 1.00 52.59 108 ILE A CA 1
ATOM 787 C C . ILE A 1 108 ? 12.122 -5.612 -30.690 1.00 52.59 108 ILE A C 1
ATOM 789 O O . ILE A 1 108 ? 12.531 -6.370 -31.570 1.00 52.59 108 ILE A O 1
ATOM 793 N N . THR A 1 109 ? 12.012 -4.296 -30.907 1.00 55.28 109 THR A N 1
ATOM 794 C CA . THR A 1 109 ? 12.322 -3.623 -32.185 1.00 55.28 109 THR A CA 1
ATOM 795 C C . THR A 1 109 ? 13.695 -2.938 -32.236 1.00 55.28 109 THR A C 1
ATOM 797 O O . THR A 1 109 ? 14.093 -2.485 -33.308 1.00 55.28 109 THR A O 1
ATOM 800 N N . GLY A 1 110 ?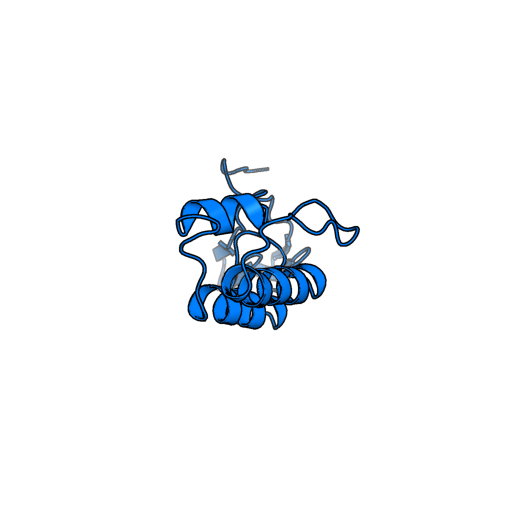 14.439 -2.904 -31.122 1.00 51.78 110 GLY A N 1
ATOM 801 C CA . GLY A 1 110 ? 15.818 -2.402 -31.052 1.00 51.78 110 GLY A CA 1
ATOM 802 C C . GLY A 1 110 ? 15.984 -0.909 -30.738 1.00 51.78 110 GLY A C 1
ATOM 803 O O . GLY A 1 110 ? 17.090 -0.393 -30.890 1.00 51.78 110 GLY A O 1
ATOM 804 N N . ASP A 1 111 ? 14.931 -0.216 -30.293 1.00 51.41 111 ASP A N 1
ATOM 805 C CA . ASP A 1 111 ? 15.009 1.179 -29.836 1.00 51.41 111 ASP A CA 1
ATOM 806 C C . ASP A 1 111 ? 14.771 1.246 -28.319 1.00 51.41 111 ASP A C 1
ATOM 808 O O . ASP A 1 111 ? 13.776 0.729 -27.812 1.00 51.41 111 ASP A O 1
ATOM 812 N N . HIS A 1 112 ? 15.716 1.840 -27.585 1.00 50.97 112 HIS A N 1
ATOM 813 C CA . HIS A 1 112 ? 15.760 1.839 -26.115 1.00 50.97 112 HIS A CA 1
ATOM 814 C C . HIS A 1 112 ? 15.700 3.259 -25.528 1.00 50.97 112 HIS A C 1
ATOM 816 O O . HIS A 1 112 ? 16.255 3.508 -24.455 1.00 50.97 112 HIS A O 1
ATOM 822 N N . SER A 1 113 ? 15.081 4.219 -26.219 1.00 51.19 113 SER A N 1
ATOM 823 C CA . SER A 1 113 ? 14.881 5.554 -25.652 1.00 51.19 113 SER A CA 1
ATOM 824 C C . SER A 1 113 ? 13.748 5.555 -24.622 1.00 51.19 113 SER A C 1
ATOM 826 O O . SER A 1 113 ? 12.620 5.178 -24.938 1.00 51.19 113 SER A O 1
ATOM 828 N N . TRP A 1 114 ? 14.043 6.027 -23.411 1.00 48.50 114 TRP A N 1
ATOM 829 C CA . TRP A 1 114 ? 13.048 6.403 -22.408 1.00 48.50 114 TRP A CA 1
ATOM 830 C C . TRP A 1 114 ? 12.058 7.418 -22.999 1.00 48.50 114 TRP A C 1
ATOM 832 O O . TRP A 1 114 ? 12.470 8.436 -23.562 1.00 48.50 114 TRP A O 1
ATOM 842 N N . VAL A 1 115 ? 10.758 7.128 -22.915 1.00 50.78 115 VAL A N 1
ATOM 843 C CA . VAL A 1 115 ? 9.702 8.020 -23.410 1.00 50.78 115 VAL A CA 1
ATOM 844 C C . VAL A 1 115 ? 9.116 8.756 -22.214 1.00 50.78 115 VAL A C 1
ATOM 846 O O . VAL A 1 115 ? 8.371 8.173 -21.430 1.00 50.78 115 VAL A O 1
ATOM 849 N N . ASP A 1 116 ? 9.439 10.043 -22.093 1.00 46.81 116 ASP A N 1
ATOM 850 C CA . ASP A 1 116 ? 8.800 10.932 -21.124 1.00 46.81 116 ASP A CA 1
ATOM 851 C C . ASP A 1 116 ? 7.320 11.110 -21.501 1.00 46.81 116 ASP A C 1
ATOM 853 O O . ASP A 1 116 ? 6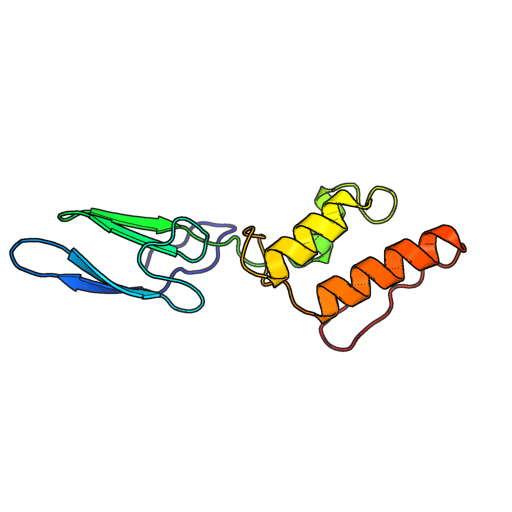.986 11.723 -22.519 1.00 46.81 116 ASP A O 1
ATOM 857 N N . MET A 1 117 ? 6.428 10.517 -20.701 1.00 46.97 117 MET A N 1
ATOM 858 C CA . MET A 1 117 ? 4.975 10.612 -20.882 1.00 46.97 117 MET A CA 1
ATOM 859 C C . MET A 1 117 ? 4.321 11.684 -19.991 1.00 46.97 117 MET A C 1
ATOM 861 O O . MET A 1 117 ? 3.098 11.693 -19.866 1.00 46.97 117 MET A O 1
ATOM 865 N N . GLY A 1 118 ? 5.094 12.614 -19.414 1.00 37.97 118 GLY A N 1
ATOM 866 C CA . GLY A 1 118 ? 4.568 13.805 -18.734 1.00 37.97 118 GLY A CA 1
ATOM 867 C C . GLY A 1 118 ? 4.324 13.676 -17.227 1.00 37.97 118 GLY A C 1
ATOM 868 O O . GLY A 1 118 ? 3.984 14.677 -16.601 1.00 37.97 118 GLY A O 1
ATOM 869 N N . ASP A 1 119 ? 4.568 12.501 -16.637 1.00 39.97 119 ASP A N 1
ATOM 870 C CA . ASP A 1 119 ? 4.388 12.238 -15.196 1.00 39.97 119 ASP A CA 1
ATOM 871 C C . ASP A 1 119 ? 5.716 11.925 -14.468 1.00 39.97 119 ASP A C 1
ATOM 873 O O . ASP A 1 119 ? 5.719 11.521 -13.306 1.00 39.97 119 ASP A O 1
ATOM 877 N N . GLY A 1 120 ? 6.851 12.131 -15.141 1.00 39.94 120 GLY A N 1
ATOM 878 C CA . GLY A 1 120 ? 8.178 11.717 -14.688 1.00 39.94 120 GLY A CA 1
ATOM 879 C C . GLY A 1 120 ? 8.768 10.647 -15.602 1.00 39.94 120 GLY A C 1
ATOM 880 O O . GLY A 1 120 ? 8.045 9.830 -16.173 1.00 39.94 120 GLY A O 1
ATOM 881 N N . PHE A 1 121 ? 10.090 10.701 -15.769 1.00 37.91 121 PHE A N 1
ATOM 882 C CA . PHE A 1 121 ? 10.856 9.756 -16.576 1.00 37.91 121 PHE A CA 1
ATOM 883 C C . PHE A 1 121 ? 10.584 8.319 -16.105 1.00 37.91 121 PHE A C 1
ATOM 885 O O . PHE A 1 121 ? 10.837 7.991 -14.946 1.00 37.91 121 PHE A O 1
ATOM 892 N N . ILE A 1 122 ? 10.082 7.477 -17.012 1.00 47.88 122 ILE A N 1
ATOM 893 C CA . ILE A 1 122 ? 10.441 6.058 -17.014 1.00 47.88 122 ILE A CA 1
ATOM 894 C C . ILE A 1 122 ? 11.718 6.020 -17.817 1.00 47.88 122 ILE A C 1
ATOM 896 O O . ILE A 1 122 ? 11.616 6.398 -19.011 1.00 47.88 122 ILE A O 1
#